Protein AF-A0A7X7V118-F1 (afdb_monomer)

Foldseek 3Di:
DAPDDDEDDDDDDDDDDDCVVPDFDKDWHWDDHPVDTDIDIDGDDD

Radius of gyration: 12.15 Å; Cα contacts (8 Å, |Δi|>4): 54; chains: 1; bounding box: 29×16×29 Å

Structure (mmCIF, N/CA/C/O backbone):
data_AF-A0A7X7V118-F1
#
_entry.id   AF-A0A7X7V118-F1
#
loop_
_atom_site.group_PDB
_atom_site.id
_atom_site.type_symbol
_atom_site.label_atom_id
_atom_site.label_alt_id
_atom_site.label_comp_id
_atom_site.label_asym_id
_atom_site.label_entity_id
_atom_site.label_seq_id
_atom_site.pdbx_PDB_ins_code
_atom_site.Cartn_x
_atom_site.Cartn_y
_atom_site.Cartn_z
_atom_site.occupancy
_atom_site.B_iso_or_equiv
_atom_site.auth_seq_id
_atom_site.auth_comp_id
_atom_site.auth_asym_id
_atom_site.auth_atom_id
_atom_site.pdbx_PDB_model_num
ATOM 1 N N . MET A 1 1 ? 2.303 5.224 3.442 1.00 50.75 1 MET A N 1
ATOM 2 C CA . MET A 1 1 ? 2.763 3.867 3.087 1.00 50.75 1 MET A CA 1
ATOM 3 C C . MET A 1 1 ? 2.994 3.843 1.586 1.00 50.75 1 MET A C 1
ATOM 5 O O . MET A 1 1 ? 2.039 4.015 0.839 1.00 50.75 1 MET A O 1
ATOM 9 N N . GLU A 1 2 ? 4.249 3.752 1.151 1.00 49.06 2 GLU A N 1
ATOM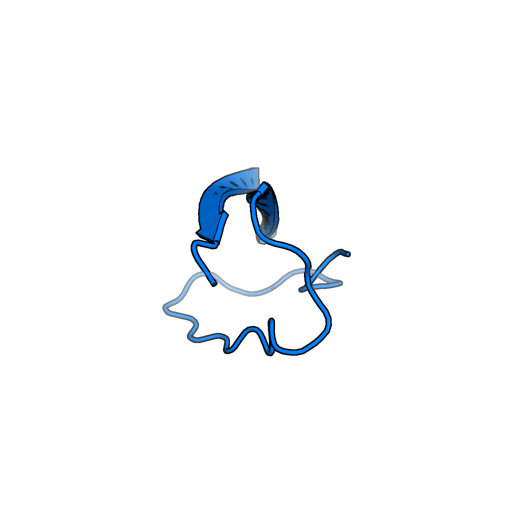 10 C CA . GLU A 1 2 ? 4.597 3.616 -0.269 1.00 49.06 2 GLU A CA 1
ATOM 11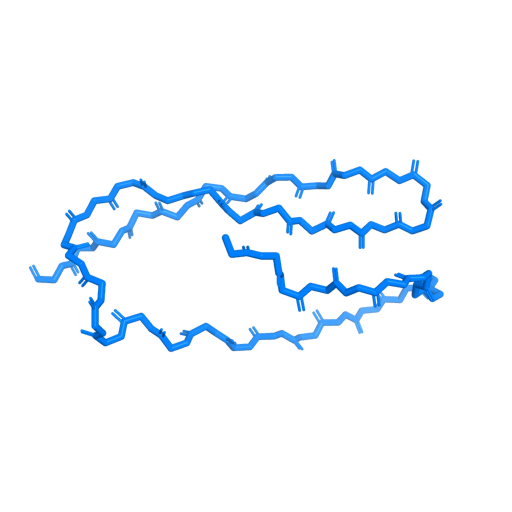 C C . GLU A 1 2 ? 4.677 2.119 -0.594 1.00 49.06 2 GLU A C 1
ATOM 13 O O . GLU A 1 2 ? 5.382 1.383 0.089 1.00 49.06 2 GLU A O 1
ATOM 18 N N . LEU A 1 3 ? 3.899 1.649 -1.577 1.00 56.81 3 LEU A N 1
ATOM 19 C CA . LEU A 1 3 ? 3.846 0.221 -1.935 1.00 56.81 3 LEU A CA 1
ATOM 20 C C . LEU A 1 3 ? 4.981 -0.217 -2.872 1.00 56.81 3 LEU A C 1
ATOM 22 O O . LEU A 1 3 ? 5.187 -1.411 -3.069 1.00 56.81 3 LEU A O 1
ATOM 26 N N . PHE A 1 4 ? 5.700 0.732 -3.473 1.00 57.69 4 PHE A N 1
ATOM 27 C CA . PHE A 1 4 ? 6.753 0.462 -4.444 1.00 57.69 4 PHE A CA 1
ATOM 28 C C . PHE A 1 4 ? 7.934 1.403 -4.220 1.00 57.69 4 PHE A C 1
ATOM 30 O O . PHE A 1 4 ? 7.745 2.615 -4.127 1.00 57.69 4 PHE A O 1
ATOM 37 N N . SER A 1 5 ? 9.138 0.834 -4.173 1.00 56.12 5 SER A N 1
ATOM 38 C CA . SER A 1 5 ? 10.410 1.549 -4.256 1.00 56.12 5 SER A CA 1
ATOM 39 C C . SER A 1 5 ? 11.157 1.104 -5.521 1.00 56.12 5 SER A C 1
ATOM 41 O O . SER A 1 5 ? 11.160 -0.080 -5.860 1.00 56.12 5 SER A O 1
ATOM 43 N N . GLY A 1 6 ? 11.766 2.057 -6.234 1.00 61.97 6 GLY A N 1
ATOM 44 C CA . GLY A 1 6 ? 12.569 1.804 -7.438 1.00 61.97 6 GLY A CA 1
ATOM 45 C C . GLY A 1 6 ? 11.830 1.951 -8.776 1.00 61.97 6 GLY A C 1
ATOM 46 O O . GLY A 1 6 ? 10.602 2.023 -8.838 1.00 61.97 6 GLY A O 1
ATOM 47 N N . GLU A 1 7 ? 12.605 2.019 -9.861 1.00 64.06 7 GLU A N 1
ATOM 48 C CA . GLU A 1 7 ? 12.087 2.072 -11.230 1.00 64.06 7 GLU A CA 1
ATOM 49 C C . GLU A 1 7 ? 11.580 0.690 -11.656 1.00 64.06 7 GLU A C 1
ATOM 51 O O . GLU A 1 7 ? 12.337 -0.280 -11.715 1.00 64.06 7 GLU A O 1
ATOM 56 N N . LYS A 1 8 ? 10.282 0.591 -11.956 1.00 67.50 8 LYS A N 1
ATOM 57 C CA . LYS A 1 8 ? 9.689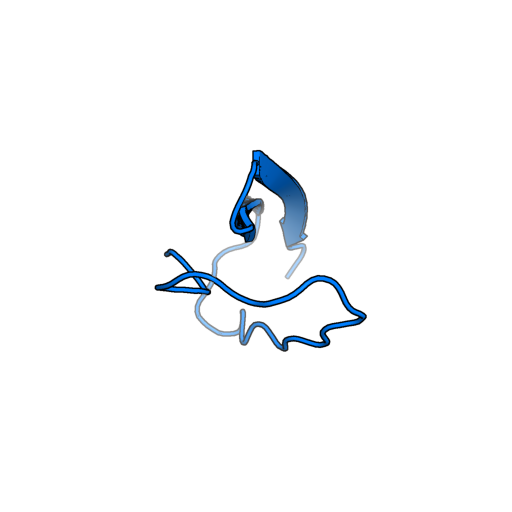 -0.594 -12.583 1.00 67.50 8 LYS A CA 1
ATOM 58 C C . LYS A 1 8 ? 9.452 -0.339 -14.074 1.00 67.50 8 LYS A C 1
ATOM 60 O O . LYS A 1 8 ? 8.968 0.747 -14.406 1.00 67.50 8 LYS A O 1
ATOM 65 N N . PRO A 1 9 ? 9.771 -1.309 -14.954 1.00 71.75 9 PRO A N 1
ATOM 66 C CA . PRO A 1 9 ? 9.500 -1.191 -16.383 1.00 71.75 9 PRO A CA 1
ATOM 67 C C . PRO A 1 9 ? 7.997 -1.043 -16.659 1.00 71.75 9 PRO A C 1
ATOM 69 O O . PRO A 1 9 ? 7.157 -1.353 -15.817 1.00 71.75 9 PRO A O 1
ATOM 72 N N . GLU A 1 10 ? 7.642 -0.539 -17.840 1.00 72.81 10 GLU A N 1
ATOM 73 C CA . GLU A 1 10 ? 6.236 -0.412 -18.234 1.00 72.81 10 GLU A CA 1
ATOM 74 C C . GLU A 1 10 ? 5.602 -1.804 -18.399 1.00 72.81 10 GLU A C 1
ATOM 76 O O . GLU A 1 10 ? 6.167 -2.691 -19.037 1.00 72.81 10 GLU A O 1
ATOM 81 N N . GLY A 1 11 ? 4.427 -2.011 -17.799 1.00 76.38 11 GLY A N 1
ATOM 82 C CA . GLY A 1 11 ? 3.744 -3.301 -17.817 1.00 76.38 11 GLY A CA 1
ATOM 83 C C . GLY A 1 11 ? 2.538 -3.354 -16.883 1.00 76.38 11 GLY A C 1
ATOM 84 O O . GLY A 1 11 ? 2.235 -2.401 -16.161 1.00 76.38 11 GLY A O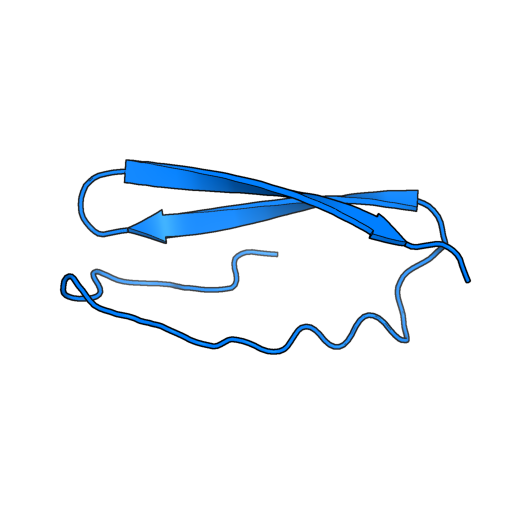 1
ATOM 85 N N . PHE A 1 12 ? 1.838 -4.488 -16.898 1.00 77.38 12 PHE A N 1
ATOM 86 C CA . PHE A 1 12 ? 0.727 -4.744 -15.986 1.00 77.38 12 PHE A CA 1
ATOM 87 C C . PHE A 1 12 ? 1.249 -5.307 -14.664 1.00 77.38 12 PHE A C 1
ATOM 89 O O . PHE A 1 12 ? 1.948 -6.317 -14.641 1.00 77.38 12 PHE A O 1
ATOM 96 N N . TYR A 1 13 ? 0.874 -4.665 -13.559 1.00 76.69 13 TYR A N 1
ATOM 97 C CA . TYR A 1 13 ? 1.227 -5.095 -12.210 1.00 76.69 13 TYR A CA 1
ATOM 98 C C . TYR A 1 13 ? -0.029 -5.291 -11.371 1.00 76.69 13 TYR A C 1
ATOM 100 O O . TYR A 1 13 ? -0.926 -4.447 -11.368 1.00 76.69 13 TYR A O 1
ATOM 108 N N . SER A 1 14 ? -0.051 -6.375 -10.605 1.00 78.00 14 SER A N 1
ATOM 109 C CA . SER A 1 14 ? -1.060 -6.631 -9.582 1.00 78.00 14 SER A CA 1
ATOM 110 C C . SER A 1 14 ? -0.422 -6.491 -8.20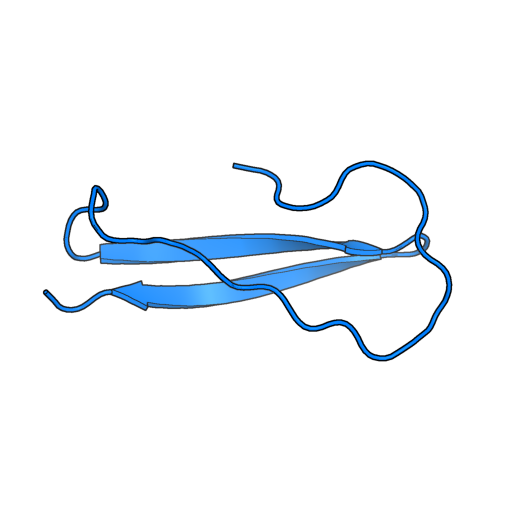5 1.00 78.00 14 SER A C 1
ATOM 112 O O . SER A 1 14 ? 0.688 -6.969 -7.975 1.00 78.00 14 SER A O 1
ATOM 114 N N . PHE A 1 15 ? -1.118 -5.831 -7.284 1.00 75.19 15 PHE A N 1
ATOM 115 C CA . PHE A 1 15 ? -0.717 -5.740 -5.885 1.00 75.19 15 PHE A CA 1
ATOM 116 C C . PHE A 1 15 ? -1.932 -5.936 -4.985 1.00 75.19 15 PHE A C 1
ATOM 118 O O . PHE A 1 15 ? -3.030 -5.478 -5.299 1.00 75.19 15 PHE A O 1
ATOM 125 N N . GLY A 1 16 ? -1.721 -6.628 -3.869 1.00 79.25 16 GLY A N 1
ATOM 126 C CA . GLY A 1 16 ? -2.698 -6.757 -2.796 1.00 79.25 16 GLY A CA 1
ATOM 127 C C . GLY A 1 16 ? -2.378 -5.771 -1.679 1.00 79.25 16 GLY A C 1
ATOM 128 O O . GLY A 1 16 ? -1.212 -5.563 -1.348 1.00 79.25 16 GLY A O 1
ATOM 129 N N . VAL A 1 17 ? -3.409 -5.171 -1.091 1.00 77.94 17 VAL A N 1
ATOM 130 C CA . VAL A 1 17 ? -3.284 -4.361 0.125 1.00 77.94 17 VAL A CA 1
ATOM 131 C C . VAL A 1 17 ? -4.042 -5.076 1.231 1.00 77.94 17 VAL A C 1
ATOM 133 O O . VAL A 1 17 ? -5.255 -5.237 1.128 1.00 77.94 17 VAL A O 1
ATOM 136 N N . ASN A 1 18 ? -3.339 -5.505 2.283 1.00 85.00 18 ASN A N 1
ATOM 137 C CA . ASN A 1 18 ? -4.003 -5.953 3.502 1.00 85.00 18 ASN A CA 1
ATOM 138 C C . ASN A 1 18 ? -4.428 -4.714 4.304 1.00 85.00 18 ASN A C 1
ATOM 140 O O . ASN A 1 18 ? -3.586 -4.009 4.860 1.00 85.00 18 ASN A O 1
ATOM 144 N N . ALA A 1 19 ? -5.734 -4.451 4.321 1.00 85.12 19 ALA A N 1
ATOM 145 C CA . ALA A 1 19 ? -6.344 -3.325 5.020 1.00 85.12 19 ALA A CA 1
ATOM 146 C C . ALA A 1 19 ? -7.005 -3.728 6.355 1.00 85.12 19 ALA A C 1
ATOM 148 O O . ALA A 1 19 ? -7.786 -2.959 6.906 1.00 85.12 19 ALA A O 1
ATOM 149 N N . GLU A 1 20 ? -6.724 -4.918 6.893 1.00 88.56 20 GLU A N 1
ATOM 150 C CA . GLU A 1 20 ? -7.386 -5.440 8.097 1.00 88.56 20 GLU A CA 1
ATOM 151 C C . GLU A 1 20 ? -7.218 -4.520 9.317 1.00 88.56 20 GLU A C 1
ATOM 153 O O . GLU A 1 20 ? -8.187 -4.252 10.032 1.00 88.56 20 GLU A O 1
ATOM 158 N N . SER A 1 21 ? -6.018 -3.966 9.504 1.00 88.69 21 SER A N 1
ATOM 159 C CA . SER A 1 21 ? -5.689 -3.045 10.603 1.00 88.69 21 SER A CA 1
ATOM 160 C C . SER A 1 21 ? -6.067 -1.583 10.334 1.00 88.69 21 SER A C 1
ATOM 162 O O . SER A 1 21 ? -5.726 -0.709 11.128 1.00 88.69 21 SER A O 1
ATOM 164 N N . PHE A 1 22 ? -6.714 -1.286 9.204 1.00 88.94 22 PHE A N 1
ATOM 165 C CA . PHE A 1 22 ? -7.075 0.074 8.819 1.00 88.94 22 PHE A CA 1
ATOM 166 C C . PHE A 1 22 ? -8.485 0.386 9.333 1.00 88.94 22 PHE A C 1
ATOM 168 O O . PHE A 1 22 ? -9.390 -0.450 9.275 1.00 88.94 22 PHE A O 1
ATOM 175 N N . SER A 1 23 ? -8.676 1.600 9.844 1.00 92.06 23 SER A N 1
ATOM 176 C CA . SER A 1 23 ? -10.000 2.112 10.206 1.00 92.06 23 SER A CA 1
ATOM 177 C C . SER A 1 23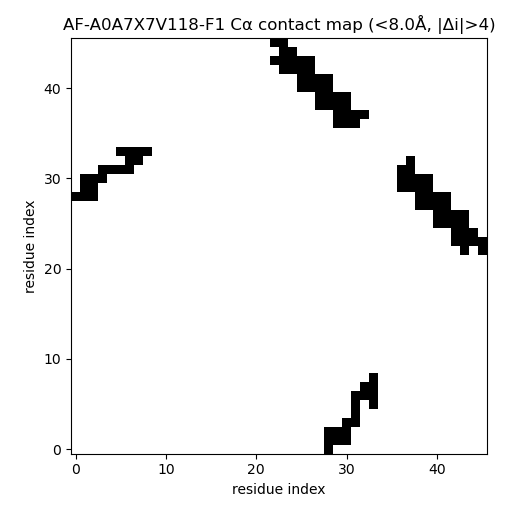 ? -10.823 2.433 8.956 1.00 92.06 23 SER A C 1
ATOM 179 O O . SER A 1 23 ? -10.270 2.716 7.896 1.00 92.06 23 SER A O 1
ATOM 181 N N . SER A 1 24 ? -12.152 2.454 9.069 1.00 93.00 24 SER A N 1
ATOM 182 C CA . SER A 1 24 ? -13.004 2.965 7.989 1.00 93.00 24 SER A CA 1
ATOM 183 C C . SER A 1 24 ? -12.611 4.404 7.635 1.00 93.00 24 SER A C 1
ATOM 185 O O . SER A 1 24 ? -12.373 5.228 8.522 1.00 93.00 24 SER A O 1
ATOM 187 N N . GLY A 1 25 ? -12.520 4.720 6.343 1.00 93.62 25 GLY A N 1
ATOM 188 C CA . GLY A 1 25 ? -12.046 6.029 5.904 1.00 93.62 25 GLY A CA 1
ATOM 189 C C . GLY A 1 25 ? -11.649 6.113 4.435 1.00 93.62 25 GLY A C 1
ATOM 190 O O . GLY A 1 25 ? -11.809 5.175 3.652 1.00 93.62 25 GLY A O 1
ATOM 191 N N . VAL A 1 26 ? -11.129 7.282 4.057 1.00 92.69 26 VAL A N 1
ATOM 192 C CA . VAL A 1 26 ? -10.622 7.561 2.709 1.00 92.69 26 VAL A CA 1
ATOM 193 C C . VAL A 1 26 ? -9.101 7.466 2.713 1.00 92.69 26 VAL A C 1
ATOM 195 O O . VAL A 1 26 ? -8.434 8.166 3.472 1.00 92.69 26 VAL A O 1
ATOM 198 N N . TYR A 1 27 ? -8.557 6.649 1.816 1.00 89.06 27 TYR A N 1
ATOM 199 C CA . TYR A 1 27 ? -7.122 6.433 1.661 1.00 89.06 27 TYR A CA 1
ATOM 200 C C . TYR A 1 27 ? -6.663 6.800 0.251 1.00 89.06 27 TYR A C 1
ATOM 202 O O . TYR A 1 27 ? -7.406 6.657 -0.720 1.00 89.06 27 TYR 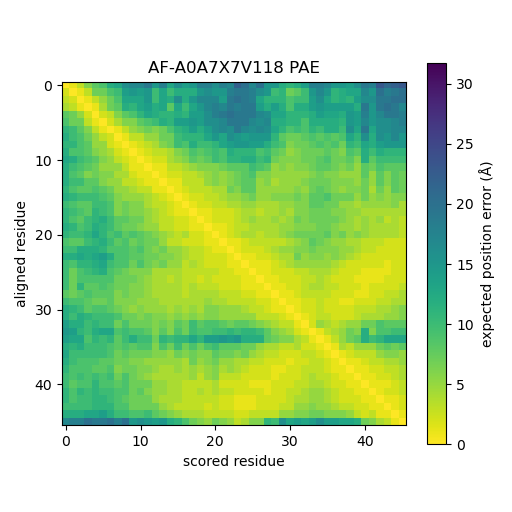A O 1
ATOM 210 N N . PHE A 1 28 ? -5.412 7.243 0.131 1.00 89.25 28 PHE A N 1
ATOM 211 C CA . PHE A 1 28 ? -4.776 7.517 -1.154 1.00 89.25 28 PHE A CA 1
ATOM 212 C C . PHE A 1 28 ? -3.560 6.615 -1.322 1.00 89.25 28 PHE A C 1
ATOM 214 O O . PHE A 1 28 ? -2.585 6.710 -0.577 1.00 89.25 28 PHE A O 1
ATOM 221 N N . LEU A 1 29 ? -3.620 5.744 -2.322 1.00 85.12 29 LEU A N 1
ATOM 222 C CA . LEU A 1 29 ? -2.483 4.959 -2.768 1.00 85.12 29 LEU A CA 1
ATOM 223 C C . LEU A 1 29 ? -1.666 5.756 -3.766 1.00 85.12 29 LEU A C 1
ATOM 225 O O . LEU A 1 29 ? -2.187 6.172 -4.799 1.00 85.12 29 LEU A O 1
ATOM 229 N N . LYS A 1 30 ? -0.380 5.915 -3.467 1.00 85.12 30 LYS A N 1
ATOM 230 C CA . LYS A 1 30 ? 0.612 6.477 -4.377 1.00 85.12 30 LYS A CA 1
ATOM 231 C C . LYS A 1 30 ? 1.378 5.333 -5.034 1.00 85.12 30 LYS A C 1
ATOM 233 O O . LYS A 1 30 ? 2.022 4.534 -4.354 1.00 85.12 30 LYS A O 1
ATOM 238 N N . LEU A 1 31 ? 1.297 5.267 -6.353 1.00 78.31 31 LEU A N 1
ATOM 239 C CA . LEU A 1 31 ? 2.016 4.328 -7.200 1.00 78.31 31 LEU A CA 1
ATOM 240 C C . LEU A 1 31 ? 3.109 5.104 -7.928 1.00 78.31 31 LEU A C 1
ATOM 242 O O . LEU A 1 31 ? 2.820 5.934 -8.789 1.00 78.31 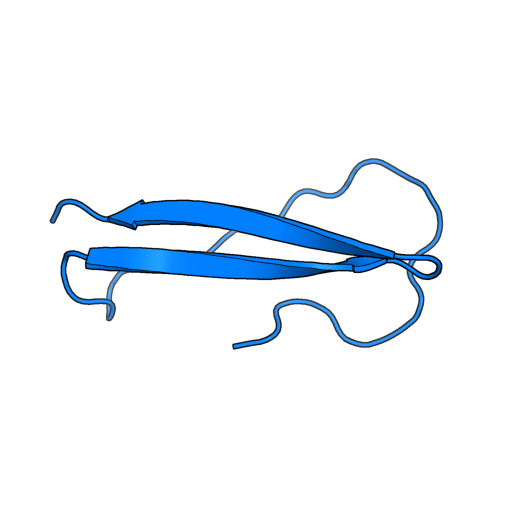31 LEU A O 1
ATOM 246 N N . LEU A 1 32 ? 4.360 4.857 -7.555 1.00 75.81 32 LEU A N 1
ATOM 247 C CA . LEU A 1 32 ? 5.510 5.408 -8.258 1.00 75.81 32 LEU A CA 1
ATOM 248 C C . LEU A 1 32 ? 5.782 4.560 -9.502 1.00 75.81 32 LEU A C 1
ATOM 250 O O . LEU A 1 32 ? 5.964 3.348 -9.412 1.00 75.81 32 LEU A O 1
ATOM 254 N N . THR A 1 33 ? 5.790 5.207 -10.660 1.00 72.12 33 THR A N 1
ATOM 255 C CA . THR A 1 33 ? 6.303 4.657 -11.920 1.00 72.12 33 THR A CA 1
ATOM 256 C C . THR A 1 33 ? 7.606 5.380 -12.255 1.00 72.12 33 THR A C 1
ATOM 258 O O . THR A 1 33 ? 7.838 6.472 -11.739 1.00 72.12 33 THR A O 1
ATOM 261 N N . GLY A 1 34 ? 8.440 4.826 -13.141 1.00 68.94 34 GLY A N 1
ATOM 262 C CA . GLY A 1 34 ? 9.711 5.467 -13.518 1.00 68.94 34 GLY A CA 1
ATOM 263 C C . GLY A 1 34 ? 9.569 6.884 -14.099 1.00 68.94 34 GLY A C 1
ATOM 264 O O . GLY A 1 34 ? 10.534 7.633 -14.123 1.00 68.94 34 GLY A O 1
ATOM 265 N N . ARG A 1 35 ? 8.368 7.281 -14.549 1.00 73.19 35 ARG A N 1
ATOM 266 C CA . ARG A 1 35 ? 8.114 8.605 -15.148 1.00 73.19 35 ARG A CA 1
ATOM 267 C C . ARG A 1 35 ? 7.130 9.472 -14.367 1.00 73.19 35 ARG A C 1
ATOM 269 O O . ARG A 1 35 ? 7.178 10.686 -14.493 1.00 73.19 35 ARG A O 1
ATOM 276 N N . ASN A 1 36 ? 6.224 8.872 -13.596 1.00 76.19 36 ASN A N 1
ATOM 277 C CA . ASN A 1 36 ? 5.079 9.564 -12.999 1.00 76.19 36 ASN A CA 1
ATOM 278 C C . ASN A 1 36 ? 4.651 8.948 -11.662 1.00 76.19 36 ASN A C 1
ATOM 280 O O . ASN A 1 36 ? 4.849 7.759 -11.415 1.00 76.19 36 ASN A O 1
ATOM 284 N N . ALA A 1 37 ? 3.957 9.733 -10.838 1.00 81.44 37 ALA A N 1
ATOM 285 C CA . ALA A 1 37 ? 3.209 9.224 -9.695 1.00 81.44 37 ALA A CA 1
ATOM 286 C C . ALA A 1 37 ? 1.721 9.110 -10.057 1.00 81.44 37 ALA A C 1
ATOM 288 O O . ALA A 1 37 ? 1.092 10.094 -10.445 1.00 81.44 37 ALA A O 1
ATOM 289 N N . LEU A 1 38 ? 1.148 7.918 -9.909 1.00 81.62 38 LEU A N 1
ATOM 290 C CA . LEU A 1 38 ? -0.286 7.683 -10.048 1.00 81.62 38 LEU A CA 1
ATOM 291 C C . LEU A 1 38 ? -0.920 7.617 -8.661 1.00 81.62 38 LEU A C 1
ATOM 293 O O . LEU A 1 38 ? -0.442 6.897 -7.787 1.00 81.62 38 LEU A O 1
ATOM 297 N N . TYR A 1 39 ? -2.024 8.333 -8.471 1.00 85.25 39 TYR A N 1
ATOM 298 C CA . TYR A 1 39 ? -2.779 8.308 -7.222 1.00 85.25 39 TYR A CA 1
ATOM 299 C C . TYR A 1 39 ? -4.102 7.572 -7.415 1.00 85.25 39 TYR A C 1
ATOM 301 O O . TYR A 1 39 ? -4.843 7.830 -8.366 1.00 85.25 39 TYR A O 1
ATOM 309 N N . LYS A 1 40 ? -4.413 6.648 -6.506 1.00 86.94 40 LYS A N 1
ATOM 310 C CA . LYS A 1 40 ? -5.684 5.918 -6.475 1.00 86.94 40 LYS A CA 1
ATOM 311 C C . LYS A 1 40 ? -6.375 6.167 -5.143 1.00 86.94 40 LYS A C 1
ATOM 313 O O . LYS A 1 40 ? -5.811 5.898 -4.087 1.00 86.94 40 LYS A O 1
ATOM 318 N N . LYS A 1 41 ? -7.599 6.692 -5.201 1.00 89.81 41 LYS A N 1
ATOM 319 C CA . LYS A 1 41 ? -8.457 6.868 -4.029 1.00 89.81 41 LYS A CA 1
ATOM 320 C C . LYS A 1 41 ? -9.111 5.533 -3.683 1.00 89.81 41 LYS A C 1
ATOM 322 O O . LYS A 1 41 ? -9.663 4.873 -4.559 1.00 89.81 41 LYS A O 1
ATOM 327 N N . LEU A 1 42 ? -9.071 5.180 -2.409 1.00 88.88 42 LEU A N 1
ATOM 328 C CA . LEU A 1 42 ? -9.749 4.031 -1.831 1.00 88.88 42 LEU A CA 1
ATOM 329 C C . LEU A 1 42 ? -10.724 4.525 -0.766 1.00 88.88 42 LEU A C 1
ATOM 331 O O . LEU A 1 42 ? -10.409 5.443 -0.007 1.00 88.88 42 LEU A O 1
ATOM 335 N N . ILE A 1 43 ? -11.899 3.910 -0.709 1.00 91.50 43 ILE A N 1
ATOM 336 C CA . ILE A 1 43 ? -12.869 4.124 0.362 1.00 91.50 43 ILE A CA 1
ATOM 337 C C . ILE A 1 43 ? -12.995 2.787 1.077 1.00 91.50 43 ILE A C 1
ATOM 339 O O . ILE A 1 43 ? -13.458 1.815 0.483 1.00 91.50 43 ILE A O 1
ATOM 343 N N . LEU A 1 44 ? -12.528 2.737 2.320 1.00 90.38 44 LEU A N 1
ATOM 344 C CA . LEU A 1 44 ? -12.642 1.561 3.164 1.00 90.38 44 LEU A CA 1
ATOM 345 C C . LEU A 1 44 ? -13.885 1.720 4.036 1.00 90.38 44 LEU A C 1
ATOM 347 O O . LEU A 1 44 ? -13.942 2.610 4.885 1.00 90.38 44 LEU A O 1
ATOM 351 N N . LEU A 1 45 ? -14.876 0.870 3.789 1.00 88.88 45 LEU A N 1
ATOM 352 C CA . LEU A 1 45 ? -16.082 0.744 4.598 1.00 88.88 45 LEU A CA 1
ATOM 353 C C . LEU A 1 45 ? -15.982 -0.603 5.313 1.00 88.88 45 LEU A C 1
ATOM 355 O O . LEU A 1 45 ? -16.061 -1.643 4.661 1.00 88.88 45 LEU A O 1
ATOM 359 N N . LYS A 1 46 ? -15.713 -0.565 6.615 1.00 78.94 46 LYS A N 1
ATOM 360 C CA . LYS A 1 46 ? -15.674 -1.734 7.494 1.00 78.94 46 LYS A CA 1
ATOM 361 C C . L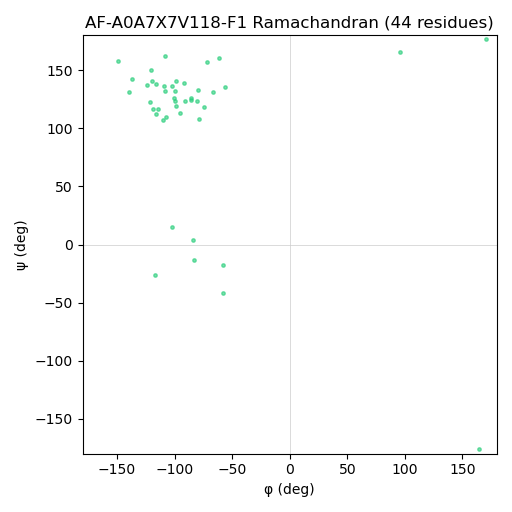YS A 1 46 ? -16.955 -1.814 8.310 1.00 78.94 46 LYS A C 1
ATOM 363 O O . LYS A 1 46 ? -17.478 -0.725 8.647 1.00 78.94 46 LYS A O 1
#

pLDDT: mean 78.56, std 11.65, range [49.06, 93.62]

Solvent-accessible surface area (backbone atoms only — not comparable to full-atom values): 3324 Å² total; per-residue (Å²): 128,76,85,60,83,74,77,56,80,94,77,94,81,86,85,86,78,92,58,83,92,55,74,66,43,82,44,75,46,55,44,62,46,70,87,49,78,46,78,45,83,44,78,45,85,120

Nearest PDB structures (foldseek):
  6v92-assembly1_L  TM=6.236E-01  e=8.081E+00  Saccharomyces cerevisiae S288C
  3kia-assembly1_A  TM=4.321E-01  e=7.048E+00  synthetic construct
  8iyj-assembly1_Q1  TM=4.009E-01  e=5.361E+00  Mus musculus

Secondary structure (DSSP, 8-state):
--S--SPPPSS--------TTPPSEEEEEEEE-SS-EEEEEEEE--

Mean predicted aligned error: 6.76 Å

Sequence (46 aa):
MELFSGEKPEGFYSFGVNAESFSSGVYFLKLLTGRNALYKKLILLK